Protein AF-A0A7S6WQQ1-F1 (afdb_monomer_lite)

Radius of gyration: 24.34 Å; chains: 1; bounding box: 57×73×36 Å

Secondary structure (DSSP, 8-state):
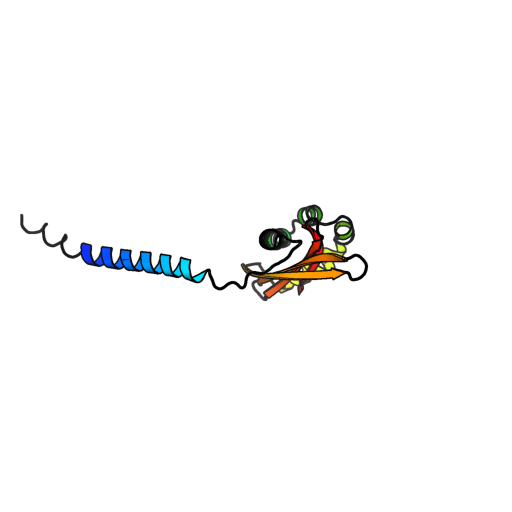--SSSSTTSSHHHHHHHHHHHHHHHHHHHHHTT--------SS--HHHHHHHHHHHHHHHHHT-HHHHHHHB-HHHHHHS-HHHIIIIIHHHHHHH-SEEEEEEEEEEEEE-TTT--EEEEEEEEEEESS-EEEEEEEE-TT--EEEEEE-

Organism: NCBI:txid409322

pLDDT: mean 85.62, std 16.16, range [44.28, 98.25]

Foldseek 3Di:
DPPPPPVPPPPPVVVVVVVVVVVVVVVVVVVVPPPDPDDDDPQDPPVVLQVVVQVVVVCVLVVVLVVLLVLADPQVVVVSDPCCCVVAPVVVDVQQAHWDFWDDKDWDWDADPPPRWIKIWIWIWTHGPRDIKIKIFIATSVRGTHDIHID

InterPro domains:
  IPR024981 Domain of unknown function DUF3887 [PF13026] (54-148)

Structure (mmCIF, N/CA/C/O backbone):
data_AF-A0A7S6WQQ1-F1
#
_entry.id   AF-A0A7S6WQQ1-F1
#
loop_
_atom_site.group_PDB
_atom_site.id
_atom_site.type_symbol
_atom_site.label_atom_id
_atom_site.label_alt_id
_atom_site.label_comp_id
_atom_site.label_asym_id
_atom_site.label_entity_id
_atom_site.label_seq_id
_atom_site.pdbx_PDB_ins_code
_atom_site.Cartn_x
_atom_site.Cartn_y
_atom_site.Cartn_z
_atom_site.occupancy
_atom_site.B_iso_or_equiv
_atom_site.auth_seq_id
_atom_site.auth_comp_id
_atom_site.auth_asym_id
_atom_site.auth_atom_id
_atom_site.pdbx_PDB_model_num
ATOM 1 N N . MET A 1 1 ? -39.173 -60.491 10.629 1.00 46.56 1 MET A N 1
ATOM 2 C CA . MET A 1 1 ? -38.259 -60.184 9.503 1.00 46.56 1 MET A CA 1
ATOM 3 C C . MET A 1 1 ? -38.772 -59.070 8.565 1.00 46.56 1 MET A C 1
ATOM 5 O O . MET A 1 1 ? -38.178 -58.870 7.519 1.00 46.56 1 MET A O 1
ATOM 9 N N . PHE A 1 2 ? -39.805 -58.288 8.930 1.00 44.28 2 PHE A N 1
ATOM 10 C CA . PHE A 1 2 ? -40.418 -57.288 8.026 1.00 44.28 2 PHE A CA 1
ATOM 11 C C . PHE A 1 2 ? -40.211 -55.809 8.418 1.00 44.28 2 PHE A C 1
ATOM 13 O O . PHE A 1 2 ? -40.615 -54.932 7.665 1.00 44.28 2 PHE A O 1
ATOM 20 N N . LEU A 1 3 ? -39.540 -55.495 9.537 1.00 47.38 3 LEU A N 1
ATOM 21 C CA . LEU A 1 3 ? -39.309 -54.095 9.947 1.00 47.38 3 LEU A CA 1
ATOM 22 C C . LEU A 1 3 ? -38.007 -53.462 9.417 1.00 47.38 3 LEU A C 1
ATOM 24 O O . LEU A 1 3 ? -37.862 -52.244 9.479 1.00 47.38 3 LEU A O 1
ATOM 28 N N . ASN A 1 4 ? -37.083 -54.241 8.844 1.00 46.75 4 ASN A N 1
ATOM 29 C CA . ASN A 1 4 ? -35.796 -53.711 8.364 1.00 46.75 4 ASN A CA 1
ATOM 30 C C . ASN A 1 4 ? -35.811 -53.242 6.897 1.00 46.75 4 ASN A C 1
ATOM 32 O O . ASN A 1 4 ? -34.811 -52.707 6.431 1.00 46.75 4 ASN A O 1
ATOM 36 N N . CYS A 1 5 ? -36.922 -53.411 6.171 1.00 47.34 5 CYS A N 1
ATOM 37 C CA . CYS A 1 5 ? -36.999 -53.076 4.742 1.00 47.34 5 CYS A CA 1
ATOM 38 C C . CYS A 1 5 ? -37.555 -51.663 4.460 1.00 47.34 5 CYS A C 1
ATOM 40 O O . CYS A 1 5 ? -37.383 -51.135 3.368 1.00 47.34 5 CYS A O 1
ATOM 42 N N . VAL A 1 6 ? -38.194 -51.007 5.440 1.00 48.41 6 VAL A N 1
ATOM 43 C CA . VAL A 1 6 ? -38.871 -49.710 5.210 1.00 48.41 6 VAL A CA 1
ATOM 44 C C . VAL A 1 6 ? -37.947 -48.504 5.445 1.00 48.41 6 VAL A C 1
ATOM 46 O O . VAL A 1 6 ? -38.089 -47.477 4.785 1.00 48.41 6 VAL A O 1
ATOM 49 N N . LYS A 1 7 ? -36.928 -48.618 6.312 1.00 46.03 7 LYS A N 1
ATOM 50 C CA . LYS A 1 7 ? -35.969 -47.519 6.572 1.00 46.03 7 LYS A CA 1
ATOM 51 C C . LYS A 1 7 ? -34.980 -47.264 5.427 1.00 46.03 7 LYS A C 1
ATOM 53 O O . LYS A 1 7 ? -34.390 -46.190 5.362 1.00 46.03 7 LYS A O 1
ATOM 58 N N . THR A 1 8 ? -34.801 -48.216 4.518 1.00 48.16 8 THR A N 1
ATOM 59 C CA . THR A 1 8 ? -33.812 -48.157 3.428 1.00 48.16 8 THR A CA 1
ATOM 60 C C . THR A 1 8 ? -34.338 -47.538 2.131 1.00 48.16 8 THR A C 1
ATOM 62 O O . THR A 1 8 ? -33.537 -47.248 1.242 1.00 48.16 8 THR A O 1
ATOM 65 N N . ALA A 1 9 ? -35.648 -47.291 2.016 1.00 48.50 9 ALA A N 1
ATOM 66 C CA . ALA A 1 9 ? -36.259 -46.761 0.793 1.00 48.50 9 ALA A CA 1
ATOM 67 C C . ALA A 1 9 ? -36.392 -45.223 0.766 1.00 48.50 9 ALA A C 1
ATOM 69 O O . ALA A 1 9 ? -36.468 -44.640 -0.311 1.00 48.50 9 ALA A O 1
ATOM 70 N N . ILE A 1 10 ? -36.374 -44.552 1.925 1.00 50.09 10 ILE A N 1
ATOM 71 C CA . ILE A 1 10 ? -36.647 -43.101 2.030 1.00 50.09 10 ILE A CA 1
ATOM 72 C C . ILE A 1 10 ? -35.356 -42.254 2.049 1.00 50.09 10 ILE A C 1
ATOM 74 O O . ILE A 1 10 ? -35.385 -41.061 1.759 1.00 50.09 10 ILE A O 1
ATOM 78 N N . SER A 1 11 ? -34.189 -42.845 2.328 1.00 52.19 11 SER A N 1
ATOM 79 C CA . SER A 1 11 ? -32.940 -42.084 2.519 1.00 52.19 11 SER A CA 1
ATOM 80 C C . SER A 1 11 ? -32.169 -41.764 1.234 1.00 52.19 11 SER A C 1
ATOM 82 O O . SER A 1 11 ? -31.473 -40.748 1.183 1.00 52.19 11 SER A O 1
ATOM 84 N N . LYS A 1 12 ? -32.281 -42.602 0.196 1.00 49.00 12 LYS A N 1
ATOM 85 C CA . LYS A 1 12 ? -31.494 -42.481 -1.044 1.00 49.00 12 LYS A CA 1
ATOM 86 C C . LYS A 1 12 ? -31.860 -41.272 -1.923 1.00 49.00 12 LYS A C 1
ATOM 88 O O . LYS A 1 12 ? -30.938 -40.565 -2.326 1.00 49.00 12 LYS A O 1
ATOM 93 N N . PRO A 1 13 ? -33.142 -40.963 -2.219 1.00 54.53 13 PRO A N 1
ATOM 94 C CA . PRO A 1 13 ? -33.450 -39.859 -3.135 1.00 54.53 13 PRO A CA 1
ATOM 95 C C . PRO A 1 13 ? -33.100 -38.493 -2.527 1.00 54.53 13 PRO A C 1
ATOM 97 O O . PRO A 1 13 ? -32.669 -37.592 -3.241 1.00 54.53 13 PRO A O 1
ATOM 100 N N . PHE A 1 14 ? -33.200 -38.360 -1.200 1.00 57.59 14 PHE A N 1
ATOM 101 C CA . PHE A 1 14 ? -32.873 -37.128 -0.482 1.00 57.59 14 PHE A CA 1
ATOM 102 C C . PHE A 1 14 ? -31.361 -36.866 -0.418 1.00 57.59 14 PHE A C 1
ATOM 104 O O . PHE A 1 14 ? -30.922 -35.735 -0.607 1.00 57.59 14 PHE A O 1
ATOM 111 N N . THR A 1 15 ? -30.538 -37.904 -0.225 1.00 58.81 15 THR A N 1
ATOM 112 C CA . THR A 1 15 ? -29.071 -37.757 -0.262 1.00 58.81 15 THR A CA 1
ATOM 113 C C . THR A 1 15 ? -28.559 -37.453 -1.666 1.00 58.81 15 THR A C 1
ATOM 115 O O . THR A 1 15 ? -27.677 -36.608 -1.801 1.00 58.81 15 THR A O 1
ATOM 118 N N . HIS A 1 16 ? -29.135 -38.060 -2.709 1.00 65.38 16 HIS A N 1
ATOM 119 C CA . HIS A 1 16 ? -28.799 -37.715 -4.094 1.00 65.38 16 HIS A CA 1
ATOM 120 C C . HIS A 1 16 ? -29.186 -36.273 -4.440 1.00 65.38 16 HIS A C 1
ATOM 122 O O . HIS A 1 16 ? -28.370 -35.566 -5.024 1.00 65.38 16 HIS A O 1
ATOM 128 N N . PHE A 1 17 ? -30.363 -35.809 -4.006 1.00 70.94 17 PHE A N 1
ATOM 129 C CA . PHE A 1 17 ? -30.803 -34.422 -4.192 1.00 70.94 17 PHE A CA 1
ATOM 130 C C . PHE A 1 17 ? -29.871 -33.409 -3.499 1.00 70.94 17 PHE A C 1
ATOM 132 O O . PHE A 1 17 ? -29.464 -32.408 -4.096 1.00 70.94 17 PHE A O 1
ATOM 139 N N . LEU A 1 18 ? -29.458 -33.694 -2.259 1.00 69.31 18 LEU A N 1
ATOM 140 C CA . LEU A 1 18 ? -28.495 -32.864 -1.527 1.00 69.31 18 LEU A CA 1
ATOM 141 C C . LEU A 1 18 ? -27.094 -32.884 -2.161 1.00 69.31 18 LEU A C 1
ATOM 143 O O . LEU A 1 18 ? -26.409 -31.861 -2.166 1.00 69.31 18 LEU A O 1
ATOM 147 N N . LEU A 1 19 ? -26.669 -34.022 -2.719 1.00 72.75 19 LEU A N 1
ATOM 148 C CA . LEU A 1 19 ? -25.395 -34.145 -3.429 1.00 72.75 19 LEU A CA 1
ATOM 149 C C . LEU A 1 19 ? -25.404 -33.319 -4.723 1.00 72.75 19 LEU A C 1
ATOM 151 O O . LEU A 1 19 ? -24.465 -32.566 -4.971 1.00 72.75 19 LEU A O 1
ATOM 155 N N . THR A 1 20 ? -26.484 -33.393 -5.510 1.00 76.88 20 THR A N 1
ATOM 156 C CA . THR A 1 20 ? -26.636 -32.595 -6.736 1.00 76.88 20 THR A CA 1
ATOM 157 C C . THR A 1 20 ? -26.664 -31.096 -6.445 1.00 76.88 20 THR A C 1
ATOM 159 O O . THR 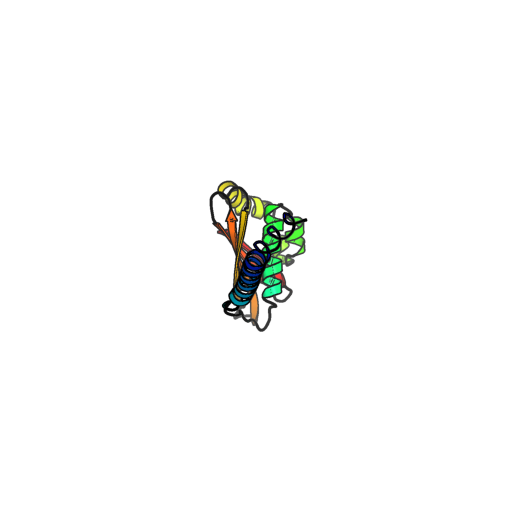A 1 20 ? -26.023 -30.328 -7.159 1.00 76.88 20 THR A O 1
ATOM 162 N N . LEU A 1 21 ? -27.315 -30.676 -5.353 1.00 78.81 21 LEU A N 1
ATOM 163 C CA . LEU A 1 21 ? -27.356 -29.272 -4.938 1.00 78.81 21 LEU A CA 1
ATOM 164 C C . LEU A 1 21 ? -25.966 -28.753 -4.533 1.00 78.81 21 LEU A C 1
ATOM 166 O O . LEU A 1 21 ? -25.591 -27.645 -4.910 1.00 78.81 21 LEU A O 1
ATOM 170 N N . ARG A 1 22 ? -25.170 -29.564 -3.819 1.00 78.44 22 ARG A N 1
ATOM 171 C CA . ARG A 1 22 ? -23.783 -29.222 -3.459 1.00 78.44 22 ARG A CA 1
ATOM 172 C C . ARG A 1 22 ? -22.881 -29.089 -4.683 1.00 78.44 22 ARG A C 1
ATOM 174 O O . ARG A 1 22 ? -22.135 -28.120 -4.770 1.00 78.44 22 ARG A O 1
ATOM 181 N N . VAL A 1 23 ? -22.965 -30.020 -5.634 1.00 79.88 23 VAL A N 1
ATOM 182 C CA . VAL A 1 23 ? -22.170 -29.968 -6.874 1.00 79.88 23 VAL A CA 1
ATOM 183 C C . VAL A 1 23 ? -22.533 -28.737 -7.707 1.00 79.88 23 VAL A C 1
ATOM 185 O O . VAL A 1 23 ? -21.641 -28.062 -8.212 1.00 79.88 23 VAL A O 1
ATOM 188 N N . MET A 1 24 ? -23.819 -28.387 -7.787 1.00 78.12 24 MET A N 1
ATOM 189 C CA . MET A 1 24 ? -24.273 -27.190 -8.500 1.00 78.12 24 MET A CA 1
ATOM 190 C C . MET A 1 24 ? -23.775 -25.896 -7.840 1.00 78.12 24 MET A C 1
ATOM 192 O O . MET A 1 24 ? -23.374 -24.970 -8.539 1.00 78.12 24 MET A O 1
ATOM 196 N N . PHE A 1 25 ? -23.734 -25.847 -6.504 1.00 77.94 25 PHE A N 1
ATOM 197 C CA . PHE A 1 25 ? -23.196 -24.705 -5.758 1.00 77.94 25 PHE A CA 1
ATOM 198 C C . PHE A 1 25 ? -21.677 -24.556 -5.945 1.00 77.94 25 PHE A C 1
ATOM 200 O O . PHE A 1 25 ? -21.183 -23.444 -6.106 1.00 77.94 25 PHE A O 1
ATOM 207 N N . ILE A 1 26 ? -20.943 -25.675 -5.995 1.00 76.62 26 ILE A N 1
ATOM 208 C CA . ILE A 1 26 ? -19.503 -25.694 -6.295 1.00 76.62 26 ILE A CA 1
ATOM 209 C C . ILE A 1 26 ? -19.248 -25.229 -7.735 1.00 76.62 26 ILE A C 1
ATOM 211 O O . ILE A 1 26 ? -18.391 -24.378 -7.950 1.00 76.62 26 ILE A O 1
ATOM 215 N N . LEU A 1 27 ? -20.020 -25.710 -8.717 1.00 72.56 27 LEU A N 1
ATOM 216 C CA . LEU A 1 27 ? -19.909 -25.236 -10.100 1.00 72.56 27 LEU A CA 1
ATOM 217 C C . LEU A 1 27 ? -20.216 -23.738 -10.214 1.00 72.56 27 LEU A C 1
ATOM 219 O O . LEU A 1 27 ? -19.469 -23.013 -10.861 1.00 72.56 27 LEU A O 1
ATOM 223 N N . PHE A 1 28 ? -21.267 -23.250 -9.554 1.00 70.69 28 PHE A N 1
ATOM 224 C CA . PHE A 1 28 ? -21.622 -21.829 -9.564 1.00 70.69 28 PHE A CA 1
ATOM 225 C C . PHE A 1 28 ? -20.544 -20.945 -8.914 1.00 70.69 28 PHE A C 1
ATOM 227 O O . PHE A 1 28 ? -20.249 -19.859 -9.419 1.00 70.69 28 PHE A O 1
ATOM 234 N N . ALA A 1 29 ? -19.901 -21.428 -7.845 1.00 63.69 29 ALA A N 1
ATOM 235 C CA . ALA A 1 29 ? -18.761 -20.760 -7.220 1.00 63.69 29 ALA A CA 1
ATOM 236 C C . ALA A 1 29 ? -17.543 -20.679 -8.159 1.00 63.69 29 ALA A C 1
ATOM 238 O O . ALA A 1 29 ? -16.876 -19.648 -8.196 1.00 63.69 29 ALA A O 1
ATOM 239 N N . ILE A 1 30 ? -17.292 -21.718 -8.966 1.00 66.06 30 ILE A N 1
ATOM 240 C CA . ILE A 1 30 ? -16.195 -21.735 -9.949 1.00 66.06 30 ILE A CA 1
ATOM 241 C C . ILE A 1 30 ? -16.475 -20.770 -11.117 1.00 66.06 30 ILE A C 1
ATOM 243 O O . ILE A 1 30 ? -15.569 -20.079 -11.575 1.00 66.06 30 ILE A O 1
ATOM 247 N N . ILE A 1 31 ? -17.727 -20.672 -11.584 1.00 59.62 31 ILE A N 1
ATOM 248 C CA . ILE A 1 31 ? -18.098 -19.820 -12.733 1.00 59.62 31 ILE A CA 1
ATOM 249 C C . ILE A 1 31 ? -18.169 -18.331 -12.343 1.00 59.62 31 ILE A C 1
ATOM 251 O O . ILE A 1 31 ? -17.969 -17.453 -13.179 1.00 59.62 31 ILE A O 1
ATOM 255 N N . SER A 1 32 ? -18.394 -18.0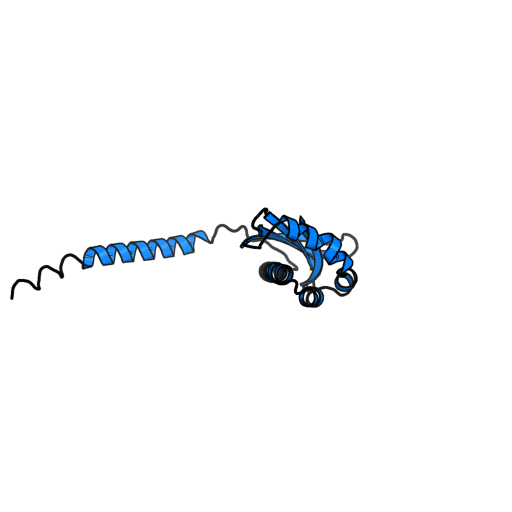20 -11.063 1.00 56.72 32 SER A N 1
ATOM 256 C CA . SER A 1 32 ? -18.483 -16.634 -10.573 1.00 56.72 32 SER A CA 1
ATOM 257 C C . SER A 1 32 ? -17.137 -15.884 -10.550 1.00 56.72 32 SER A C 1
ATOM 259 O O . SER A 1 32 ? -17.117 -14.689 -10.265 1.00 56.72 32 SER A O 1
ATOM 261 N N . PHE A 1 33 ? -16.017 -16.544 -10.873 1.00 55.12 33 PHE A N 1
ATOM 262 C CA . PHE A 1 33 ? -14.674 -15.945 -10.855 1.00 55.12 33 PHE A CA 1
ATOM 263 C C . PHE A 1 33 ? -14.241 -15.249 -12.161 1.00 55.12 33 PHE A C 1
ATOM 265 O O . PHE A 1 33 ? -13.180 -14.630 -12.189 1.00 55.12 33 PHE A O 1
ATOM 272 N N . THR A 1 34 ? -15.018 -15.300 -13.249 1.00 52.19 34 THR A N 1
ATOM 273 C CA . THR A 1 34 ? -14.505 -14.916 -14.585 1.00 52.19 34 THR A CA 1
ATOM 274 C C . THR A 1 34 ? -14.914 -13.528 -15.092 1.00 52.19 34 THR A C 1
ATOM 276 O O . THR A 1 34 ? -14.861 -13.285 -16.294 1.00 52.19 34 THR A O 1
ATOM 279 N N . ALA A 1 35 ? -15.296 -12.592 -14.219 1.00 48.09 35 ALA A N 1
ATOM 280 C CA . ALA A 1 35 ? -15.652 -11.221 -14.623 1.00 48.09 35 ALA A CA 1
ATOM 281 C C . ALA A 1 35 ? -14.691 -10.136 -14.099 1.00 48.09 35 ALA A C 1
ATOM 283 O O . ALA A 1 35 ? -15.070 -8.970 -13.992 1.00 48.09 35 ALA A O 1
ATOM 284 N N . CYS A 1 36 ? -13.442 -10.488 -13.779 1.00 58.62 36 CYS A N 1
ATOM 285 C CA . CYS A 1 36 ? -12.422 -9.495 -13.447 1.00 58.62 36 CYS A CA 1
ATOM 286 C C . CYS A 1 36 ? -11.801 -8.960 -14.746 1.00 58.62 36 CYS A C 1
ATOM 288 O O . CYS A 1 36 ? -11.168 -9.710 -15.491 1.00 58.62 36 CYS A O 1
ATOM 290 N N . LYS A 1 37 ? -11.995 -7.670 -15.050 1.00 64.25 37 LYS A N 1
ATOM 291 C CA . LYS A 1 37 ? -11.248 -6.989 -16.117 1.00 64.25 37 LYS A CA 1
ATOM 292 C C . LYS A 1 37 ? -9.761 -7.154 -15.798 1.00 64.25 37 LYS A C 1
ATOM 294 O O . LYS A 1 37 ? -9.312 -6.645 -14.777 1.00 64.25 37 LYS A O 1
ATOM 299 N N . LYS A 1 38 ? -9.026 -7.894 -16.633 1.00 71.81 38 LYS A N 1
ATOM 300 C CA . LYS A 1 38 ? -7.604 -8.152 -16.397 1.00 71.81 38 LYS A CA 1
ATOM 301 C C . LYS A 1 38 ? -6.843 -6.830 -16.504 1.00 71.81 38 LYS A C 1
ATOM 303 O O . LYS A 1 38 ? -6.877 -6.182 -17.550 1.00 71.81 38 LYS A O 1
ATOM 308 N N . GLU A 1 39 ? -6.233 -6.406 -15.405 1.00 85.62 39 GLU A N 1
ATOM 309 C CA . GLU A 1 39 ? -5.279 -5.299 -15.408 1.00 85.62 39 GLU A CA 1
ATOM 310 C C . GLU A 1 39 ? -4.014 -5.749 -16.156 1.00 85.62 39 GLU A C 1
ATOM 312 O O . GLU A 1 39 ? -3.691 -6.939 -16.183 1.00 85.62 39 GLU A O 1
ATOM 317 N N . TYR A 1 40 ? -3.334 -4.817 -16.824 1.00 89.44 40 TYR A N 1
ATOM 318 C CA . TYR A 1 40 ? -2.183 -5.121 -17.671 1.00 89.44 40 TYR A CA 1
ATOM 319 C C . TYR A 1 40 ? -1.073 -4.089 -17.474 1.00 89.44 40 TYR A C 1
ATOM 321 O O . TYR A 1 40 ? -1.348 -2.891 -17.422 1.00 89.44 40 TYR A O 1
ATOM 329 N N . SER A 1 41 ? 0.164 -4.575 -17.393 1.00 92.69 41 SER A N 1
ATOM 330 C CA . SER A 1 41 ? 1.392 -3.788 -17.389 1.00 92.69 41 SER A CA 1
ATOM 331 C C . SER A 1 41 ? 2.454 -4.541 -18.188 1.00 92.69 41 SER A C 1
ATOM 333 O O . SER A 1 41 ? 2.506 -5.769 -18.164 1.00 92.69 41 SER A O 1
ATOM 335 N N . GLU A 1 42 ? 3.296 -3.798 -18.902 1.00 92.44 42 GLU A N 1
ATOM 336 C CA . GLU A 1 42 ? 4.473 -4.341 -19.594 1.00 92.44 42 GLU A CA 1
ATOM 337 C C . GLU A 1 42 ? 5.678 -4.503 -18.657 1.00 92.44 42 GLU A C 1
ATOM 339 O O . GLU A 1 42 ? 6.616 -5.226 -18.981 1.00 92.44 42 GLU A O 1
ATOM 344 N N . VAL A 1 43 ? 5.664 -3.806 -17.517 1.00 94.31 43 VAL A N 1
ATOM 345 C CA . VAL A 1 43 ? 6.805 -3.700 -16.595 1.00 94.31 43 VAL A CA 1
ATOM 346 C C . VAL A 1 43 ? 6.557 -4.496 -15.321 1.00 94.31 43 VAL A C 1
ATOM 348 O O . VAL A 1 43 ? 7.468 -5.142 -14.808 1.00 94.31 43 VAL A O 1
ATOM 351 N N . PHE A 1 44 ? 5.329 -4.453 -14.808 1.00 96.19 44 PHE A N 1
ATOM 352 C CA . PHE A 1 44 ? 5.003 -4.988 -13.494 1.00 96.19 44 PHE A CA 1
ATOM 353 C C . PHE A 1 44 ? 4.242 -6.308 -13.572 1.00 96.19 44 PHE A C 1
ATOM 355 O O . PHE A 1 44 ? 3.279 -6.445 -14.328 1.00 96.19 44 PHE A O 1
ATOM 362 N N . ASP A 1 45 ? 4.624 -7.242 -12.703 1.00 95.81 45 ASP A N 1
ATOM 363 C CA . ASP A 1 45 ? 3.757 -8.353 -12.325 1.00 95.81 45 ASP A CA 1
ATOM 364 C C . ASP A 1 45 ? 2.697 -7.830 -11.344 1.00 95.81 45 ASP A C 1
ATOM 366 O O . ASP A 1 45 ? 2.977 -7.517 -10.186 1.00 95.81 45 ASP A O 1
ATOM 370 N N . ILE A 1 46 ? 1.477 -7.647 -11.846 1.00 95.75 46 ILE A N 1
ATOM 371 C CA . ILE A 1 46 ? 0.396 -6.996 -11.100 1.00 95.75 46 ILE A CA 1
ATOM 372 C C . ILE A 1 46 ? -0.085 -7.859 -9.934 1.00 95.75 46 ILE A C 1
ATOM 374 O O . ILE A 1 46 ? -0.419 -7.314 -8.880 1.00 95.75 46 ILE A O 1
ATOM 378 N N . ASP A 1 47 ? -0.139 -9.178 -10.116 1.00 94.62 47 ASP A N 1
ATOM 379 C CA . ASP A 1 47 ? -0.631 -10.082 -9.078 1.00 94.62 47 ASP A CA 1
ATOM 380 C C . ASP A 1 47 ? 0.370 -10.123 -7.917 1.00 94.62 47 ASP A C 1
ATOM 382 O O . ASP A 1 47 ? -0.029 -9.977 -6.761 1.00 94.62 47 ASP A O 1
ATOM 386 N N . GLU A 1 48 ? 1.668 -10.170 -8.228 1.00 95.94 48 GLU A N 1
ATOM 387 C CA . GLU A 1 48 ? 2.742 -10.070 -7.236 1.00 95.94 48 GLU A CA 1
ATOM 388 C C . GLU A 1 48 ? 2.712 -8.729 -6.486 1.00 95.94 48 GLU A C 1
ATOM 390 O O . GLU A 1 48 ? 2.749 -8.703 -5.257 1.00 95.94 48 GLU A O 1
ATOM 395 N N . LEU A 1 49 ? 2.572 -7.593 -7.185 1.00 97.31 49 LEU A N 1
ATOM 396 C CA . LEU A 1 49 ? 2.483 -6.292 -6.509 1.00 97.31 49 LEU A CA 1
ATOM 397 C C . LEU A 1 49 ? 1.248 -6.186 -5.606 1.00 97.31 49 LEU A C 1
ATOM 399 O O . LEU A 1 49 ? 1.301 -5.554 -4.549 1.00 97.31 49 LEU A O 1
ATOM 403 N N . LYS A 1 50 ? 0.125 -6.791 -6.003 1.00 96.69 50 LYS A N 1
ATOM 404 C CA . LYS A 1 50 ? -1.085 -6.838 -5.174 1.00 96.69 50 LYS A CA 1
ATOM 405 C C . LYS A 1 50 ? -0.912 -7.715 -3.942 1.00 96.69 50 LYS A C 1
ATOM 407 O O . LYS A 1 50 ? -1.473 -7.364 -2.903 1.00 96.69 50 LYS A O 1
ATOM 412 N N . GLU A 1 51 ? -0.168 -8.811 -4.049 1.00 95.44 51 GLU A N 1
ATOM 413 C CA . GLU A 1 51 ? 0.186 -9.668 -2.918 1.00 95.44 51 GLU A CA 1
ATOM 414 C C . GLU A 1 51 ? 1.076 -8.915 -1.925 1.00 95.44 51 GLU A C 1
ATOM 416 O O . GLU A 1 51 ? 0.685 -8.759 -0.767 1.00 95.44 51 GLU A O 1
ATOM 421 N N . ILE A 1 52 ? 2.173 -8.315 -2.403 1.00 96.88 52 ILE A N 1
ATOM 422 C CA . ILE A 1 52 ? 3.082 -7.497 -1.584 1.00 96.88 52 ILE A CA 1
ATOM 423 C C . ILE A 1 52 ? 2.314 -6.360 -0.896 1.00 96.88 52 ILE A C 1
ATOM 425 O O . ILE A 1 52 ? 2.478 -6.111 0.297 1.00 96.88 52 ILE A O 1
ATOM 429 N N . ALA A 1 53 ? 1.426 -5.672 -1.616 1.00 97.88 53 ALA A N 1
ATOM 430 C CA . ALA A 1 53 ? 0.604 -4.603 -1.053 1.00 97.88 53 ALA A CA 1
ATOM 431 C C . ALA A 1 53 ? -0.375 -5.100 0.027 1.00 97.88 53 ALA A C 1
ATOM 433 O O . ALA A 1 53 ? -0.609 -4.407 1.019 1.00 97.88 53 ALA A O 1
ATOM 434 N N . ALA A 1 54 ? -0.969 -6.283 -0.150 1.00 95.50 54 ALA A N 1
ATOM 435 C CA . ALA A 1 54 ? -1.859 -6.877 0.842 1.00 95.50 54 ALA A CA 1
ATOM 436 C C . ALA A 1 54 ? -1.095 -7.297 2.107 1.00 95.50 54 ALA A C 1
ATOM 438 O O . ALA A 1 54 ? -1.581 -7.054 3.211 1.00 95.50 54 ALA A O 1
ATOM 439 N N . GLU A 1 55 ? 0.102 -7.859 1.952 1.00 95.25 55 GLU A N 1
ATOM 440 C CA . GLU A 1 55 ? 1.006 -8.184 3.057 1.00 95.25 55 GLU A CA 1
ATOM 441 C C . GLU A 1 55 ? 1.467 -6.919 3.792 1.00 95.25 55 GLU A C 1
ATOM 443 O O . GLU A 1 55 ? 1.376 -6.844 5.015 1.00 95.25 55 GLU A O 1
ATOM 448 N N . THR A 1 56 ? 1.815 -5.862 3.053 1.00 96.88 56 THR A N 1
ATOM 449 C CA . THR A 1 56 ? 2.203 -4.556 3.614 1.00 96.88 56 THR A CA 1
ATOM 450 C C . THR A 1 56 ? 1.112 -3.988 4.531 1.00 96.88 56 THR A C 1
ATOM 452 O O . THR A 1 56 ? 1.414 -3.434 5.587 1.00 96.88 56 THR A O 1
ATOM 455 N N . VAL A 1 57 ? -0.174 -4.167 4.198 1.00 96.56 57 VAL A N 1
ATOM 456 C CA . VAL A 1 57 ? -1.281 -3.796 5.099 1.00 96.56 57 VAL A CA 1
ATOM 457 C C . VAL A 1 57 ? -1.228 -4.580 6.413 1.00 96.56 57 VAL A C 1
ATOM 459 O O . VAL A 1 57 ? -1.477 -3.998 7.469 1.00 96.56 57 VAL A O 1
ATOM 462 N N . LEU A 1 58 ? -0.935 -5.881 6.383 1.00 95.19 58 LEU A N 1
ATOM 463 C CA . LEU A 1 58 ? -0.845 -6.701 7.597 1.00 95.19 58 LEU A CA 1
ATOM 464 C C . LEU A 1 58 ? 0.327 -6.250 8.471 1.00 95.19 58 LEU A C 1
ATOM 466 O O . LEU A 1 58 ? 0.116 -5.946 9.643 1.00 95.19 58 LEU A O 1
ATOM 470 N N . ILE A 1 59 ? 1.502 -6.069 7.866 1.00 95.94 59 ILE A N 1
ATOM 471 C CA . ILE A 1 59 ? 2.715 -5.556 8.518 1.00 95.94 59 ILE A CA 1
ATOM 472 C C . ILE A 1 59 ? 2.434 -4.212 9.210 1.00 95.94 59 ILE A C 1
ATOM 474 O O . ILE A 1 59 ? 2.804 -4.003 10.368 1.00 95.94 59 ILE A O 1
ATOM 478 N N . ILE A 1 60 ? 1.717 -3.304 8.536 1.00 95.31 60 ILE A N 1
ATOM 479 C CA . ILE A 1 60 ? 1.324 -2.010 9.111 1.00 95.31 60 ILE A CA 1
ATOM 480 C C . ILE A 1 60 ? 0.412 -2.181 10.332 1.00 95.31 60 ILE A C 1
ATOM 482 O O . ILE A 1 60 ? 0.583 -1.486 11.334 1.00 95.31 60 ILE A O 1
ATOM 486 N N . ASN A 1 61 ? -0.558 -3.095 10.273 1.00 93.88 61 ASN A N 1
ATOM 487 C CA . ASN A 1 61 ? -1.469 -3.345 11.394 1.00 93.88 61 ASN A CA 1
ATOM 488 C C . ASN A 1 61 ? -0.771 -4.011 12.588 1.00 93.88 61 ASN A C 1
ATOM 490 O O . ASN A 1 61 ? -1.172 -3.786 13.730 1.00 93.88 61 ASN A O 1
ATOM 494 N N . GLU A 1 62 ? 0.276 -4.791 12.332 1.00 94.94 62 GLU A N 1
ATOM 495 C CA . GLU A 1 62 ? 1.146 -5.385 13.352 1.00 94.94 62 GLU A CA 1
ATOM 496 C C . GLU A 1 62 ? 2.201 -4.407 13.884 1.00 94.94 62 GLU A C 1
ATOM 498 O O . GLU A 1 62 ? 2.851 -4.685 14.890 1.00 94.94 62 GLU A O 1
ATOM 503 N N . LYS A 1 63 ? 2.312 -3.223 13.266 1.00 94.25 63 LYS A N 1
ATOM 504 C CA . LYS A 1 63 ? 3.313 -2.192 13.571 1.00 94.25 63 LYS A CA 1
ATOM 505 C C . LYS A 1 63 ? 4.755 -2.669 13.366 1.00 94.25 63 LYS A C 1
ATOM 507 O O . LYS A 1 63 ? 5.677 -2.201 14.035 1.00 94.25 63 LYS A O 1
ATOM 512 N N . SER A 1 64 ? 4.957 -3.573 12.414 1.00 95.88 64 SER A N 1
ATOM 513 C CA . SER A 1 64 ? 6.258 -4.143 12.060 1.00 95.88 64 SER A CA 1
ATOM 514 C C . SER A 1 64 ? 7.039 -3.194 11.136 1.00 95.88 64 SER A C 1
ATOM 516 O O . SER A 1 64 ? 7.276 -3.467 9.962 1.00 95.88 64 SER A O 1
ATOM 518 N N . TRP A 1 65 ? 7.431 -2.024 11.652 1.00 94.69 65 TRP A N 1
ATOM 519 C CA . TRP A 1 65 ? 8.014 -0.937 10.847 1.00 94.69 65 TRP A CA 1
ATOM 520 C C . TRP A 1 65 ? 9.341 -1.291 10.175 1.00 94.69 65 TRP A C 1
ATOM 522 O O . TRP A 1 65 ? 9.587 -0.864 9.049 1.00 94.69 65 TRP A O 1
ATOM 532 N N . GLU A 1 66 ? 10.169 -2.110 10.819 1.00 95.44 66 GLU A N 1
ATOM 533 C CA . GLU A 1 66 ? 11.425 -2.582 10.226 1.00 95.44 66 GLU A CA 1
ATOM 534 C C . GLU A 1 66 ? 11.200 -3.463 8.994 1.00 95.44 66 GLU A C 1
ATOM 536 O O . GLU A 1 66 ? 11.990 -3.434 8.052 1.00 95.44 66 GLU A O 1
ATOM 541 N N . GLU A 1 67 ? 10.089 -4.190 8.945 1.00 96.00 67 GLU A N 1
ATOM 542 C CA . GLU A 1 67 ? 9.745 -5.011 7.790 1.00 96.00 67 GLU A CA 1
ATOM 543 C C . GLU A 1 67 ? 9.307 -4.134 6.607 1.00 96.00 67 GLU A C 1
ATOM 545 O O . GLU A 1 67 ? 9.785 -4.334 5.489 1.00 96.00 67 GLU A O 1
ATOM 550 N N . ILE A 1 68 ? 8.542 -3.062 6.864 1.00 96.12 68 ILE A N 1
ATOM 551 C CA . ILE A 1 68 ? 8.251 -2.023 5.857 1.00 96.12 68 ILE A CA 1
ATOM 552 C C . ILE A 1 68 ? 9.549 -1.421 5.321 1.00 96.12 68 ILE A C 1
ATOM 554 O O . ILE A 1 68 ? 9.736 -1.333 4.105 1.00 96.12 68 ILE A O 1
ATOM 558 N N . ARG A 1 69 ? 10.486 -1.050 6.207 1.00 95.44 69 ARG A N 1
ATOM 559 C CA . ARG A 1 69 ? 11.804 -0.547 5.790 1.00 95.44 69 ARG A CA 1
ATOM 560 C C . ARG A 1 69 ? 12.562 -1.586 4.967 1.00 95.44 69 ARG A C 1
ATOM 562 O O . ARG A 1 69 ? 13.285 -1.212 4.050 1.00 95.44 69 ARG A O 1
ATOM 569 N N . SER A 1 70 ? 12.427 -2.878 5.253 1.00 96.06 70 SER A N 1
ATOM 570 C CA . SER A 1 70 ? 13.122 -3.930 4.506 1.00 96.06 70 SER A CA 1
ATOM 571 C C . SER A 1 70 ? 12.660 -4.004 3.042 1.00 96.06 70 SER A C 1
ATOM 573 O O . SER A 1 70 ? 13.510 -4.062 2.155 1.00 96.06 70 SER A O 1
ATOM 575 N N . LEU A 1 71 ? 11.350 -3.857 2.806 1.00 95.38 71 LEU A N 1
ATOM 576 C CA . LEU A 1 71 ? 10.693 -3.860 1.490 1.00 95.38 71 LEU A CA 1
ATOM 577 C C . LEU A 1 71 ? 10.853 -2.540 0.711 1.00 95.38 71 LEU A C 1
ATOM 579 O O . LEU A 1 71 ? 10.495 -2.453 -0.464 1.00 95.38 71 LEU A O 1
ATOM 583 N N . SER A 1 72 ? 11.352 -1.492 1.366 1.00 97.56 72 SER A N 1
ATOM 584 C CA . SER A 1 72 ? 11.408 -0.137 0.815 1.00 97.56 72 SER A CA 1
ATOM 585 C C . SER A 1 72 ? 12.661 0.136 -0.017 1.00 97.56 72 SER A C 1
ATOM 587 O O . SER A 1 72 ? 13.717 -0.458 0.210 1.00 97.56 72 SER A O 1
ATOM 589 N N . SER A 1 73 ? 12.576 1.098 -0.940 1.00 97.38 73 SER A N 1
ATOM 590 C CA . SER A 1 73 ? 13.762 1.665 -1.591 1.00 97.38 73 SER A CA 1
ATOM 591 C C . SER A 1 73 ? 14.606 2.423 -0.564 1.00 97.38 73 SER A C 1
ATOM 593 O O . SER A 1 73 ? 14.101 2.831 0.486 1.00 97.38 73 SER A O 1
ATOM 595 N N . GLN A 1 74 ? 15.895 2.629 -0.842 1.00 97.25 74 GLN A N 1
ATOM 596 C CA . GLN A 1 74 ? 16.769 3.354 0.085 1.00 97.25 74 GLN A CA 1
ATOM 597 C C . GLN A 1 74 ? 16.223 4.756 0.396 1.00 97.25 74 GLN A C 1
ATOM 599 O O . GLN A 1 74 ? 16.152 5.144 1.559 1.00 97.25 74 GLN A O 1
ATOM 604 N N . GLU A 1 75 ? 15.766 5.475 -0.626 1.00 95.19 75 GLU A N 1
ATOM 605 C CA . GLU A 1 75 ? 15.219 6.822 -0.483 1.00 95.19 75 GLU A CA 1
ATOM 606 C C . GLU A 1 75 ? 13.958 6.831 0.387 1.00 95.19 75 GLU A C 1
ATOM 608 O O . GLU A 1 75 ? 13.776 7.726 1.211 1.00 95.19 75 GLU A O 1
ATOM 613 N N . PHE A 1 76 ? 13.087 5.826 0.244 1.00 96.06 76 PHE A N 1
ATOM 614 C CA . PHE A 1 76 ? 11.876 5.756 1.055 1.00 96.06 76 PHE A CA 1
ATOM 615 C C . PHE A 1 76 ? 12.169 5.331 2.500 1.00 96.06 76 PHE A C 1
ATOM 617 O O . PHE A 1 76 ? 11.532 5.850 3.414 1.00 96.06 76 PHE A O 1
ATOM 624 N N . LYS A 1 77 ? 13.185 4.488 2.753 1.00 96.56 77 LYS A N 1
ATOM 625 C CA . LYS A 1 77 ? 13.637 4.173 4.127 1.00 96.56 77 LYS A CA 1
ATOM 626 C C . LYS A 1 77 ? 14.041 5.425 4.900 1.00 96.56 77 LYS A C 1
ATOM 628 O O . LYS A 1 77 ? 13.719 5.533 6.081 1.00 96.56 77 LYS A O 1
ATOM 633 N N . GLU A 1 78 ? 14.731 6.348 4.234 1.00 95.69 78 GLU A N 1
ATOM 634 C CA . GLU A 1 78 ? 15.175 7.621 4.814 1.00 95.69 78 GLU A CA 1
ATOM 635 C C . GLU A 1 78 ? 13.995 8.559 5.126 1.00 95.69 78 GLU A C 1
ATOM 637 O O . GLU A 1 78 ? 14.062 9.339 6.073 1.00 95.69 78 GLU A O 1
ATOM 642 N N . GLN A 1 79 ? 12.896 8.457 4.371 1.00 95.19 79 GLN A N 1
ATOM 643 C CA . GLN A 1 79 ? 11.679 9.253 4.575 1.00 95.19 79 GLN A CA 1
ATOM 644 C C . GLN A 1 79 ? 10.697 8.627 5.574 1.00 95.19 79 GLN A C 1
ATOM 646 O O . GLN A 1 79 ? 9.948 9.349 6.230 1.00 95.19 79 GLN A O 1
ATOM 651 N N . PHE A 1 80 ? 10.689 7.300 5.709 1.00 95.31 80 PHE A N 1
ATOM 652 C CA . PHE A 1 80 ? 9.777 6.557 6.578 1.00 95.31 80 PHE A CA 1
ATOM 653 C C . PHE A 1 80 ? 10.215 6.613 8.053 1.00 95.31 80 PHE A C 1
ATOM 655 O O . PHE A 1 80 ? 10.437 5.594 8.696 1.00 95.31 80 PHE A O 1
ATOM 662 N N . THR A 1 81 ? 10.433 7.801 8.608 1.00 94.75 81 THR A N 1
ATOM 663 C CA . THR A 1 81 ? 10.926 7.995 9.982 1.00 94.75 81 THR A CA 1
ATOM 664 C C . THR A 1 81 ? 9.849 7.733 11.042 1.00 94.75 81 THR A C 1
ATOM 666 O O . THR A 1 81 ? 8.661 7.635 10.738 1.00 94.75 81 THR A O 1
ATOM 669 N N . ASP A 1 82 ? 10.245 7.662 12.313 1.00 94.06 82 ASP A N 1
ATOM 670 C CA . ASP A 1 82 ? 9.290 7.569 13.430 1.00 94.06 82 ASP A CA 1
ATOM 671 C C . ASP A 1 82 ? 8.359 8.796 13.490 1.00 94.06 82 ASP A C 1
ATOM 673 O O . ASP A 1 82 ? 7.169 8.675 13.795 1.00 94.06 82 ASP A O 1
ATOM 677 N N . ASP A 1 83 ? 8.863 9.970 13.100 1.00 95.12 83 ASP A N 1
ATOM 678 C CA . ASP A 1 83 ? 8.053 11.180 12.929 1.00 95.12 83 ASP A CA 1
ATOM 679 C C . ASP A 1 83 ? 7.020 11.002 11.810 1.00 95.12 83 ASP A C 1
ATOM 681 O O . ASP A 1 83 ? 5.854 11.357 11.977 1.00 95.12 83 ASP A O 1
ATOM 685 N N . PHE A 1 84 ? 7.401 10.399 10.678 1.00 92.94 84 PHE A N 1
ATOM 686 C CA . PHE A 1 84 ? 6.446 10.089 9.615 1.00 92.94 84 PHE A CA 1
ATOM 687 C C . PHE A 1 84 ? 5.341 9.151 10.120 1.00 92.94 84 PHE A C 1
ATOM 689 O O . PHE A 1 84 ? 4.162 9.411 9.875 1.00 92.94 84 PHE A O 1
ATOM 696 N N . ILE A 1 85 ? 5.706 8.094 10.849 1.00 93.56 85 ILE A N 1
ATOM 697 C CA . ILE A 1 85 ? 4.764 7.108 11.394 1.00 93.56 85 ILE A CA 1
ATOM 698 C C . ILE A 1 85 ? 3.785 7.772 12.370 1.00 93.56 85 ILE A C 1
ATOM 700 O O . ILE A 1 85 ? 2.568 7.649 12.205 1.00 93.56 85 ILE A O 1
ATOM 704 N N . SER A 1 86 ? 4.298 8.509 13.355 1.00 93.56 86 SER A N 1
ATOM 705 C CA . SER A 1 86 ? 3.482 9.155 14.390 1.00 93.56 86 SER A CA 1
ATOM 706 C C . SER A 1 86 ? 2.576 10.260 13.841 1.00 93.56 86 SER A C 1
ATOM 708 O O . SER A 1 86 ? 1.439 10.400 14.289 1.00 93.56 86 SER A O 1
ATOM 710 N N . LEU A 1 87 ? 3.029 11.018 12.839 1.00 92.12 87 LEU A N 1
ATOM 711 C CA . LEU A 1 87 ? 2.248 12.117 12.266 1.00 92.12 87 LEU A CA 1
ATOM 712 C C . LEU A 1 87 ? 1.235 11.659 11.211 1.00 92.12 87 LEU A C 1
ATOM 714 O O . LEU A 1 87 ? 0.185 12.286 11.079 1.00 92.12 87 LEU A O 1
ATOM 718 N N . ASN A 1 88 ? 1.526 10.592 10.459 1.00 89.50 88 ASN A N 1
ATOM 719 C CA . ASN A 1 88 ? 0.726 10.218 9.284 1.00 89.50 88 ASN A CA 1
ATOM 720 C C . ASN A 1 88 ? -0.034 8.896 9.440 1.00 89.50 88 ASN A C 1
ATOM 722 O O . ASN A 1 88 ? -1.084 8.734 8.821 1.00 89.50 88 ASN A O 1
ATOM 726 N N . LEU A 1 89 ? 0.464 7.946 10.240 1.00 91.56 89 LEU A N 1
ATOM 727 C CA . LEU A 1 89 ? -0.130 6.609 10.353 1.00 91.56 89 LEU A CA 1
ATOM 728 C C . LEU A 1 89 ? -0.960 6.453 11.628 1.00 91.56 89 LEU A C 1
ATOM 730 O O . LEU A 1 89 ? -2.127 6.059 11.574 1.00 91.56 89 LEU A O 1
ATOM 734 N N . GLU A 1 90 ? -0.382 6.780 12.784 1.00 91.44 90 GLU A N 1
ATOM 735 C CA . GLU A 1 90 ? -1.040 6.565 14.078 1.00 91.44 90 GLU A CA 1
ATOM 736 C C . GLU A 1 90 ? -2.396 7.279 14.226 1.00 91.44 90 GLU A C 1
ATOM 738 O O . GLU A 1 90 ? -3.343 6.626 14.683 1.00 91.44 90 GLU A O 1
ATOM 743 N N . PRO A 1 91 ? -2.570 8.544 13.783 1.00 91.94 91 PRO A N 1
ATOM 744 C CA . PRO A 1 91 ? -3.860 9.227 13.867 1.00 91.94 91 PRO A CA 1
ATOM 745 C C . PRO A 1 91 ? -4.938 8.527 13.036 1.00 91.94 91 PRO A C 1
ATOM 747 O O . PRO A 1 91 ? -6.095 8.435 13.446 1.00 91.94 91 PRO A O 1
ATOM 750 N N . VAL A 1 92 ? -4.561 7.960 11.883 1.00 90.31 92 VAL A N 1
ATOM 751 C CA . VAL A 1 92 ? -5.503 7.235 11.025 1.00 90.31 92 VAL A CA 1
ATOM 752 C C . VAL A 1 92 ? -6.039 5.998 11.741 1.00 90.31 92 VAL A C 1
ATOM 754 O O . VAL A 1 92 ? -7.246 5.743 11.673 1.00 90.31 92 VAL A O 1
ATOM 757 N N . PHE A 1 93 ? -5.172 5.247 12.428 1.00 89.56 93 PHE A N 1
ATOM 758 C CA . PHE A 1 93 ? -5.551 4.018 13.132 1.00 89.56 93 PHE A CA 1
ATOM 759 C C . PHE A 1 93 ? -6.299 4.273 14.436 1.00 89.56 93 PHE A C 1
ATOM 761 O O . PHE A 1 93 ? -7.216 3.511 14.752 1.00 89.56 93 PHE A O 1
ATOM 768 N N . ALA A 1 94 ? -5.965 5.351 15.151 1.00 91.69 94 ALA A N 1
ATOM 769 C CA . ALA A 1 94 ? -6.712 5.780 16.330 1.00 91.69 94 ALA A CA 1
ATOM 770 C C . ALA A 1 94 ? -8.201 5.983 15.994 1.00 91.69 94 ALA A C 1
ATOM 772 O O . ALA A 1 94 ? -9.073 5.469 16.694 1.00 91.69 94 ALA A O 1
ATOM 773 N N . ASP A 1 95 ? -8.483 6.625 14.858 1.00 92.69 95 ASP A N 1
ATOM 774 C CA . ASP A 1 95 ? -9.850 6.841 14.382 1.00 92.69 95 ASP A CA 1
ATOM 775 C C . ASP A 1 95 ? -10.478 5.583 13.766 1.00 92.69 95 ASP A C 1
ATOM 777 O O . ASP A 1 95 ? -11.684 5.352 13.889 1.00 92.69 95 ASP A O 1
ATOM 781 N N . ALA A 1 96 ? -9.689 4.762 13.064 1.00 94.56 96 ALA A N 1
ATOM 782 C CA . ALA A 1 96 ? -10.211 3.625 12.308 1.00 94.56 96 ALA A CA 1
ATOM 783 C C . ALA A 1 96 ? -10.720 2.473 13.189 1.00 94.56 96 ALA A C 1
ATOM 785 O O . ALA A 1 96 ? -11.665 1.781 12.792 1.00 94.56 96 ALA A O 1
ATOM 786 N N . GLY A 1 97 ? -10.132 2.282 14.371 1.00 95.19 97 GLY A N 1
ATOM 787 C CA . GLY A 1 97 ? -10.381 1.122 15.229 1.00 95.19 97 GLY A CA 1
ATOM 788 C C . GLY A 1 97 ? -9.648 -0.126 14.729 1.00 95.19 97 GLY A C 1
ATOM 789 O O . GLY A 1 97 ? -8.644 -0.023 14.028 1.00 95.19 97 GLY A O 1
ATOM 790 N N . LYS A 1 98 ? -10.118 -1.329 15.082 1.00 95.25 98 LYS A N 1
ATOM 791 C CA . LYS A 1 98 ? -9.423 -2.573 14.692 1.00 95.25 98 LYS A CA 1
ATOM 792 C C . LYS A 1 98 ? -9.621 -2.914 13.215 1.00 95.25 98 LYS A C 1
ATOM 794 O O . LYS A 1 98 ? -10.722 -2.769 12.673 1.00 95.25 98 LYS A O 1
ATOM 799 N N . TYR A 1 99 ? -8.572 -3.447 12.592 1.00 95.31 99 TYR A N 1
ATOM 800 C CA . TYR A 1 99 ? -8.651 -4.058 11.267 1.00 95.31 99 TYR A CA 1
ATOM 801 C C . TYR A 1 99 ? -9.680 -5.199 11.250 1.00 95.31 99 TYR A C 1
ATOM 803 O O . TYR A 1 99 ? -9.831 -5.935 12.231 1.00 95.31 99 TYR A O 1
ATOM 811 N N . LYS A 1 100 ? -10.414 -5.334 10.139 1.00 95.62 100 LYS A N 1
ATOM 812 C CA . LYS A 1 100 ? -11.360 -6.436 9.912 1.00 95.62 100 LYS A CA 1
ATOM 813 C C . LYS A 1 100 ? -10.956 -7.287 8.717 1.00 95.62 100 LYS A C 1
ATOM 815 O O . LYS A 1 100 ? -10.737 -8.479 8.886 1.00 95.62 100 LYS A O 1
ATOM 820 N N . PHE A 1 101 ? -10.928 -6.699 7.522 1.00 93.19 101 PHE A N 1
ATOM 821 C CA . PHE A 1 101 ? -10.599 -7.419 6.289 1.00 93.19 101 PHE A CA 1
ATOM 822 C C . PHE A 1 101 ? -10.259 -6.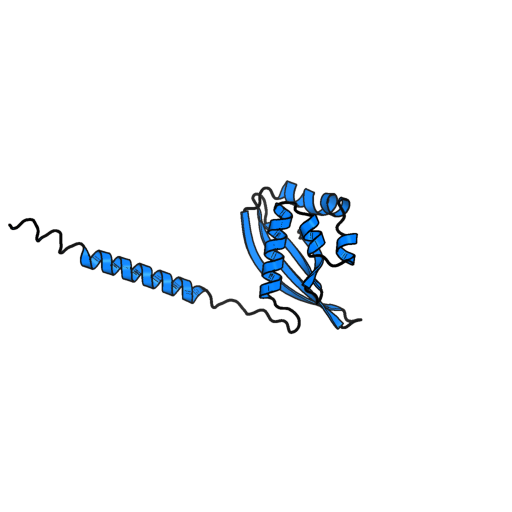474 5.130 1.00 93.19 101 PHE A C 1
ATOM 824 O O . PHE A 1 101 ? -10.770 -5.353 5.048 1.00 93.19 101 PHE A O 1
ATOM 831 N N . THR A 1 102 ? -9.466 -6.963 4.180 1.00 91.88 102 THR A N 1
ATOM 832 C CA . THR A 1 102 ? -9.231 -6.324 2.879 1.00 91.88 102 THR A CA 1
ATOM 833 C C . THR A 1 102 ? -10.412 -6.576 1.943 1.00 91.88 102 THR A C 1
ATOM 835 O O . THR A 1 102 ? -10.846 -7.709 1.762 1.00 91.88 102 THR A O 1
ATOM 838 N N . ARG A 1 103 ? -10.960 -5.508 1.352 1.00 89.31 103 ARG A N 1
ATOM 839 C CA . ARG A 1 103 ? -12.106 -5.565 0.427 1.00 89.31 103 ARG A CA 1
ATOM 840 C C . ARG A 1 103 ? -11.685 -5.853 -1.007 1.00 89.31 103 ARG A C 1
ATOM 842 O O . ARG A 1 103 ? -12.323 -6.648 -1.683 1.00 89.31 103 ARG A O 1
ATOM 849 N N . SER A 1 104 ? -10.687 -5.121 -1.488 1.00 92.19 104 SER A N 1
ATOM 850 C CA . SER A 1 104 ? -10.292 -5.114 -2.899 1.00 92.19 104 SER A CA 1
ATOM 851 C C . SER A 1 104 ? -8.963 -4.389 -3.072 1.00 92.19 104 SER A C 1
ATOM 853 O O . SER A 1 104 ? -8.706 -3.430 -2.339 1.00 92.19 104 SER A O 1
ATOM 855 N N . SER A 1 105 ? -8.202 -4.753 -4.098 1.00 94.50 105 SER A N 1
ATOM 856 C CA . SER A 1 105 ? -7.019 -4.022 -4.552 1.00 94.50 105 SER A CA 1
ATOM 857 C C . SER A 1 105 ? -7.131 -3.662 -6.035 1.00 94.50 105 SER A C 1
ATOM 859 O O . SER A 1 105 ? -7.649 -4.439 -6.843 1.00 94.50 105 SER A O 1
ATOM 861 N N . PHE A 1 106 ? -6.645 -2.476 -6.387 1.00 94.81 106 PHE A N 1
ATOM 862 C CA . PHE A 1 106 ? -6.627 -1.948 -7.753 1.00 94.81 106 PHE A CA 1
ATOM 863 C C . PHE A 1 106 ? -5.201 -1.590 -8.138 1.00 94.81 106 PHE A C 1
ATOM 865 O O . PHE A 1 106 ? -4.472 -1.062 -7.301 1.00 94.81 106 PHE A O 1
ATOM 872 N N . PHE A 1 107 ? -4.830 -1.845 -9.386 1.00 96.38 107 PHE A N 1
ATOM 873 C CA . PHE A 1 107 ? -3.542 -1.441 -9.934 1.00 96.38 107 PHE A CA 1
ATOM 874 C C . PHE A 1 107 ? -3.703 -0.307 -10.949 1.00 96.38 107 PHE A C 1
ATOM 876 O O . PHE A 1 107 ? -4.635 -0.283 -11.754 1.00 96.38 107 PHE A O 1
ATOM 883 N N . THR A 1 108 ? -2.757 0.623 -10.923 1.00 95.19 108 THR A N 1
ATOM 884 C CA . THR A 1 108 ? -2.488 1.585 -11.991 1.00 95.19 108 THR A CA 1
ATOM 885 C C . THR A 1 108 ? -0.983 1.819 -12.059 1.00 95.19 108 THR A C 1
ATOM 887 O O . THR A 1 108 ? -0.256 1.461 -11.140 1.00 95.19 108 THR A O 1
ATOM 890 N N . GLU A 1 109 ? -0.492 2.439 -13.123 1.00 94.75 109 GLU A N 1
ATOM 891 C CA . GLU A 1 109 ? 0.905 2.867 -13.210 1.00 94.75 109 GLU A CA 1
ATOM 892 C C . GLU A 1 109 ? 0.994 4.330 -13.641 1.00 94.75 109 GLU A C 1
ATOM 894 O O . GLU A 1 109 ? 0.085 4.855 -14.288 1.00 94.75 109 GLU A O 1
ATOM 899 N N . SER A 1 110 ? 2.078 4.997 -13.259 1.00 92.56 110 SER A N 1
ATOM 900 C CA . SER A 1 110 ? 2.448 6.316 -13.769 1.00 92.56 110 SER A CA 1
ATOM 901 C C . SER A 1 110 ? 3.809 6.247 -14.454 1.00 92.56 110 SER A C 1
ATOM 903 O O . SER A 1 110 ? 4.616 5.363 -14.165 1.00 92.56 110 SER A O 1
ATOM 905 N N . SER A 1 111 ? 4.064 7.172 -15.377 1.00 88.50 111 SER A N 1
ATOM 906 C CA . SER A 1 111 ? 5.351 7.307 -16.060 1.00 88.50 111 SER A CA 1
ATOM 907 C C . SER A 1 111 ? 5.909 8.696 -15.788 1.00 88.50 111 SER A C 1
ATOM 909 O O . SER A 1 111 ? 5.213 9.687 -16.001 1.00 88.50 111 SER A O 1
ATOM 911 N N . ASP A 1 112 ? 7.162 8.777 -15.345 1.00 82.31 112 ASP A N 1
ATOM 912 C CA . ASP A 1 112 ? 7.881 10.050 -15.279 1.00 82.31 112 ASP A CA 1
ATOM 913 C C . ASP A 1 112 ? 8.345 10.437 -16.691 1.00 82.31 112 ASP A C 1
ATOM 915 O O . ASP A 1 112 ? 9.192 9.762 -17.286 1.00 82.31 112 ASP A O 1
ATOM 919 N N . GLU A 1 113 ? 7.793 11.529 -17.228 1.00 71.75 113 GLU A N 1
ATOM 920 C CA . GLU A 1 113 ? 8.100 12.044 -18.570 1.00 71.75 113 GLU A CA 1
ATOM 921 C C . GLU A 1 113 ? 9.595 12.341 -18.772 1.00 71.75 113 GLU A C 1
ATOM 923 O O . GLU A 1 113 ? 10.076 12.328 -19.904 1.00 71.75 113 GLU A O 1
ATOM 928 N N . LYS A 1 114 ? 10.359 12.582 -17.696 1.00 70.44 114 LYS A N 1
ATOM 929 C CA . LYS A 1 114 ? 11.778 12.956 -17.796 1.00 70.44 114 LYS A CA 1
ATOM 930 C C . LYS A 1 114 ? 12.717 11.771 -17.987 1.00 70.44 114 LYS A C 1
ATOM 932 O O . LYS A 1 114 ? 13.739 11.918 -18.649 1.00 70.44 114 LYS A O 1
ATOM 937 N N . ASN A 1 115 ? 12.401 10.622 -17.390 1.00 70.94 115 ASN A N 1
ATOM 938 C CA . ASN A 1 115 ? 13.322 9.481 -17.318 1.00 70.94 115 ASN A CA 1
ATOM 939 C C . ASN A 1 115 ? 12.718 8.169 -17.832 1.00 70.94 115 ASN A C 1
ATOM 941 O O . ASN A 1 115 ? 13.385 7.141 -17.757 1.00 70.94 115 ASN A O 1
ATOM 945 N N . SER A 1 116 ? 11.471 8.187 -18.323 1.00 76.00 116 SER A N 1
ATOM 946 C CA . SER A 1 116 ? 10.720 6.990 -18.745 1.00 76.00 116 SER A CA 1
ATOM 947 C C . SER A 1 116 ? 10.614 5.903 -17.667 1.00 76.00 116 SER A C 1
ATOM 949 O O . SER A 1 116 ? 10.344 4.750 -17.986 1.00 76.00 116 SER A O 1
ATOM 951 N N . ARG A 1 117 ? 10.826 6.257 -16.391 1.00 86.12 117 ARG A N 1
ATOM 952 C CA . ARG A 1 117 ? 10.683 5.323 -15.272 1.00 86.12 117 ARG A CA 1
ATOM 953 C C . ARG A 1 117 ? 9.211 5.161 -14.952 1.00 86.12 117 ARG A C 1
ATOM 955 O O . ARG A 1 117 ? 8.517 6.164 -14.747 1.00 86.12 117 ARG A O 1
ATOM 962 N N . LYS A 1 118 ? 8.755 3.914 -14.876 1.00 93.69 118 LYS A N 1
ATOM 963 C CA . LYS A 1 118 ? 7.396 3.613 -14.439 1.00 93.69 118 LYS A CA 1
ATOM 964 C C . LYS A 1 118 ? 7.331 3.424 -12.928 1.00 93.69 118 LYS A C 1
ATOM 966 O O . LYS A 1 118 ? 8.243 2.886 -12.306 1.00 93.69 118 LYS A O 1
ATOM 971 N N . THR A 1 119 ? 6.217 3.854 -12.347 1.00 96.31 119 THR A N 1
ATOM 972 C CA . THR A 1 119 ? 5.855 3.581 -10.953 1.00 96.31 119 THR A CA 1
ATOM 973 C C . THR A 1 119 ? 4.588 2.744 -10.944 1.00 96.31 119 THR A C 1
ATOM 975 O O . THR A 1 119 ? 3.562 3.183 -11.465 1.00 96.31 119 THR A O 1
ATOM 978 N N . GLY A 1 120 ? 4.654 1.554 -10.354 1.00 97.31 120 GLY A N 1
ATOM 979 C CA . GLY A 1 120 ? 3.485 0.719 -10.106 1.00 97.31 120 GLY A CA 1
ATOM 980 C C . GLY A 1 120 ? 2.748 1.239 -8.878 1.00 97.31 120 GLY A C 1
ATOM 981 O O . GLY A 1 120 ? 3.369 1.514 -7.859 1.00 97.31 120 GLY A O 1
ATOM 982 N N . ILE A 1 121 ? 1.435 1.407 -8.962 1.00 97.62 121 ILE A N 1
ATOM 983 C CA . ILE A 1 121 ? 0.614 1.987 -7.898 1.00 97.62 121 ILE A CA 1
ATOM 984 C C . ILE A 1 121 ? -0.489 0.991 -7.559 1.00 97.62 121 ILE A C 1
ATOM 986 O O . ILE A 1 121 ? -1.369 0.718 -8.378 1.00 97.62 121 ILE A O 1
ATOM 990 N N . VAL A 1 122 ? -0.469 0.467 -6.335 1.00 98.12 122 VAL A N 1
ATOM 991 C CA . VAL A 1 122 ? -1.510 -0.432 -5.828 1.00 98.12 122 VAL A CA 1
ATOM 992 C C . VAL A 1 122 ? -2.333 0.282 -4.769 1.00 98.12 122 VAL A C 1
ATOM 994 O O . VAL A 1 122 ? -1.806 0.752 -3.764 1.00 98.12 122 VAL A O 1
ATOM 997 N N . ILE A 1 123 ? -3.647 0.329 -4.976 1.00 97.62 123 ILE A N 1
ATOM 998 C CA . ILE A 1 123 ? -4.604 0.903 -4.031 1.00 97.62 123 ILE A CA 1
ATOM 999 C C . ILE A 1 123 ? -5.349 -0.235 -3.340 1.00 97.62 123 ILE A C 1
ATOM 1001 O O . ILE A 1 123 ? -6.164 -0.916 -3.967 1.00 97.62 123 ILE A O 1
ATOM 1005 N N . VAL A 1 124 ? -5.119 -0.420 -2.042 1.00 97.81 124 VAL A N 1
ATOM 1006 C CA . VAL A 1 124 ? -5.757 -1.451 -1.217 1.00 97.81 124 VAL A CA 1
ATOM 1007 C C . VAL A 1 124 ? -6.856 -0.826 -0.363 1.00 97.81 124 VAL A C 1
ATOM 1009 O O . VAL A 1 124 ? -6.619 0.058 0.458 1.00 97.81 124 VAL A O 1
ATOM 1012 N N . ARG A 1 125 ? -8.092 -1.298 -0.545 1.00 97.19 125 ARG A N 1
ATOM 1013 C CA . ARG A 1 125 ? -9.250 -0.872 0.252 1.00 97.19 125 ARG A CA 1
ATOM 1014 C C . ARG A 1 125 ? -9.460 -1.838 1.400 1.00 97.19 125 ARG A C 1
ATOM 1016 O O . ARG A 1 125 ? -9.697 -3.024 1.175 1.00 97.19 125 ARG A O 1
ATOM 1023 N N . THR A 1 126 ? -9.464 -1.328 2.619 1.00 97.19 126 THR A N 1
ATOM 1024 C CA . THR A 1 126 ? -9.531 -2.148 3.832 1.00 97.19 126 THR A CA 1
ATOM 1025 C C . THR A 1 126 ? -10.669 -1.684 4.727 1.00 97.19 126 THR A C 1
ATOM 1027 O O . THR A 1 126 ? -10.950 -0.490 4.847 1.00 97.19 126 THR A O 1
ATOM 1030 N N . LYS A 1 127 ? -11.380 -2.632 5.337 1.00 96.94 127 LYS A N 1
ATOM 1031 C CA . LYS A 1 127 ? -12.423 -2.334 6.313 1.00 96.94 127 LYS A CA 1
ATOM 1032 C C . LYS A 1 127 ? -11.836 -2.413 7.716 1.00 96.94 127 LYS A C 1
ATOM 1034 O O . LYS A 1 127 ? -11.307 -3.448 8.117 1.00 96.94 127 LYS A O 1
ATOM 1039 N N . TYR A 1 128 ? -12.027 -1.333 8.458 1.00 97.44 128 TYR A N 1
ATOM 1040 C CA . TYR A 1 128 ? -11.814 -1.246 9.895 1.00 97.44 128 TYR A CA 1
ATOM 1041 C C . TYR A 1 128 ? -13.162 -1.099 10.613 1.00 97.44 128 TYR A C 1
ATOM 1043 O O . TYR A 1 128 ? -14.207 -0.958 9.964 1.00 97.44 128 TYR A O 1
ATOM 1051 N N . GLU A 1 129 ? -13.162 -1.144 11.945 1.00 97.75 129 GLU A N 1
ATOM 1052 C CA . GLU A 1 129 ? -14.369 -0.981 12.772 1.00 97.75 129 GLU A CA 1
ATOM 1053 C C . GLU A 1 129 ? -15.161 0.270 12.387 1.00 97.75 129 GLU A C 1
ATOM 1055 O O . GLU A 1 129 ? -16.319 0.169 11.971 1.00 97.75 129 GLU A O 1
ATOM 1060 N N . ASN A 1 130 ? -14.502 1.425 12.395 1.00 97.44 130 ASN A N 1
ATOM 1061 C CA . ASN A 1 130 ? -15.182 2.713 12.310 1.00 97.44 130 ASN A CA 1
ATOM 1062 C C . ASN A 1 130 ? -15.243 3.259 10.880 1.00 97.44 130 ASN A C 1
ATOM 1064 O O . ASN A 1 130 ? -16.189 3.956 10.523 1.00 97.44 130 ASN A O 1
ATOM 1068 N N . LYS A 1 131 ? -14.276 2.910 10.020 1.00 96.00 131 LYS A N 1
ATOM 1069 C CA . LYS A 1 131 ? -14.204 3.429 8.644 1.00 96.00 131 LYS A CA 1
ATOM 1070 C C . LYS A 1 131 ? -13.610 2.436 7.648 1.00 96.00 131 LYS A C 1
ATOM 1072 O O . LYS A 1 131 ? -13.298 1.294 7.984 1.00 96.00 131 LYS A O 1
ATOM 1077 N N . THR A 1 132 ? -13.557 2.853 6.391 1.00 96.25 132 THR A N 1
ATOM 1078 C CA . THR A 1 132 ? -12.736 2.208 5.360 1.00 96.25 132 THR A CA 1
ATOM 1079 C C . THR A 1 132 ? -11.454 3.018 5.257 1.00 96.25 132 THR A C 1
ATOM 1081 O O . THR A 1 132 ? -11.534 4.241 5.305 1.00 96.25 132 THR A O 1
ATOM 1084 N N . VAL A 1 133 ? -10.313 2.347 5.150 1.00 96.75 133 VAL A N 1
ATOM 1085 C CA . VAL A 1 133 ? -9.010 2.987 4.948 1.00 96.75 133 VAL A CA 1
ATOM 1086 C C . VAL A 1 133 ? -8.481 2.565 3.584 1.00 96.75 133 VAL A C 1
ATOM 1088 O O . VAL A 1 133 ? -8.542 1.383 3.215 1.00 96.75 133 VAL A O 1
ATOM 1091 N N . HIS A 1 134 ? -8.007 3.539 2.820 1.00 96.38 134 HIS A N 1
ATOM 1092 C CA . HIS A 1 134 ? -7.421 3.350 1.508 1.00 96.38 134 HIS A CA 1
ATOM 1093 C C . HIS A 1 134 ? -5.912 3.517 1.612 1.00 96.38 134 HIS A C 1
ATOM 1095 O O . HIS A 1 134 ? -5.421 4.612 1.867 1.00 96.38 134 HIS A O 1
ATOM 1101 N N . PHE A 1 135 ? -5.185 2.427 1.401 1.00 97.38 135 PHE A N 1
ATOM 1102 C CA . PHE A 1 135 ? -3.734 2.462 1.290 1.00 97.38 135 PHE A CA 1
ATOM 1103 C C . PHE A 1 135 ? -3.356 2.576 -0.177 1.00 97.38 135 PHE A C 1
ATOM 1105 O O . PHE A 1 135 ? -3.862 1.811 -0.995 1.00 97.38 135 PHE A O 1
ATOM 1112 N N . THR A 1 136 ? -2.455 3.490 -0.501 1.00 97.88 136 THR A N 1
ATOM 1113 C CA . THR A 1 136 ? -1.800 3.558 -1.804 1.00 97.88 136 THR A CA 1
ATOM 1114 C C . THR A 1 136 ? -0.326 3.246 -1.608 1.00 97.88 136 THR A C 1
ATOM 1116 O O . THR A 1 136 ? 0.350 3.957 -0.867 1.00 97.88 136 THR A O 1
ATOM 1119 N N . PHE A 1 137 ? 0.164 2.213 -2.287 1.00 98.25 137 PHE A N 1
ATOM 1120 C CA . PHE A 1 137 ? 1.564 1.805 -2.286 1.00 98.25 137 PHE A CA 1
ATOM 1121 C C . PHE A 1 137 ? 2.165 2.026 -3.667 1.00 98.25 137 PHE A C 1
ATOM 1123 O O . PHE A 1 137 ? 1.612 1.561 -4.667 1.00 98.25 137 PHE A O 1
ATOM 1130 N N . ASN A 1 138 ? 3.291 2.728 -3.706 1.00 97.62 138 ASN A N 1
ATOM 1131 C CA . ASN A 1 138 ? 4.035 3.003 -4.923 1.00 97.62 138 ASN A CA 1
ATOM 1132 C C . ASN A 1 138 ? 5.274 2.112 -4.962 1.00 97.62 138 ASN A C 1
ATOM 1134 O O . ASN A 1 138 ? 6.049 2.092 -4.008 1.00 97.62 138 ASN A O 1
ATOM 1138 N N . PHE A 1 139 ? 5.475 1.425 -6.076 1.00 98.06 139 PHE A N 1
ATOM 1139 C CA . PHE A 1 139 ? 6.588 0.521 -6.311 1.00 98.06 139 PHE A CA 1
ATOM 1140 C C . PHE A 1 139 ? 7.422 1.015 -7.484 1.00 98.06 139 PHE A C 1
ATOM 1142 O O . PHE A 1 139 ? 6.889 1.390 -8.534 1.00 98.06 139 PHE A O 1
ATOM 1149 N N . ASN A 1 140 ? 8.740 0.997 -7.319 1.00 96.38 140 ASN A N 1
ATOM 1150 C CA . ASN A 1 140 ? 9.652 1.196 -8.440 1.00 96.38 140 ASN A CA 1
ATOM 1151 C C . ASN A 1 140 ? 9.755 -0.086 -9.293 1.00 96.38 140 ASN A C 1
ATOM 1153 O O . ASN A 1 140 ? 9.232 -1.137 -8.929 1.00 96.38 140 ASN A O 1
ATOM 1157 N N . GLU A 1 141 ? 10.459 -0.029 -10.424 1.00 95.19 141 GLU A N 1
ATOM 1158 C CA . GLU A 1 141 ? 10.632 -1.171 -11.346 1.00 95.19 141 GLU A CA 1
ATOM 1159 C C . GLU A 1 141 ? 11.356 -2.381 -10.721 1.00 95.19 141 GLU A C 1
ATOM 1161 O O . GLU A 1 141 ? 11.271 -3.490 -11.242 1.00 95.19 141 GLU A O 1
ATOM 1166 N N . LYS A 1 142 ? 12.036 -2.196 -9.580 1.00 95.94 142 LYS A N 1
ATOM 1167 C CA . LYS A 1 142 ? 12.635 -3.278 -8.781 1.00 95.94 142 LYS A CA 1
ATOM 1168 C C . LYS A 1 142 ? 11.665 -3.874 -7.755 1.00 95.94 142 LYS A C 1
ATOM 1170 O O . LYS A 1 142 ? 12.071 -4.736 -6.983 1.00 95.94 142 LYS A O 1
ATOM 1175 N N . LYS A 1 143 ? 10.402 -3.432 -7.760 1.00 96.06 143 LYS A N 1
ATOM 1176 C CA . LYS A 1 143 ? 9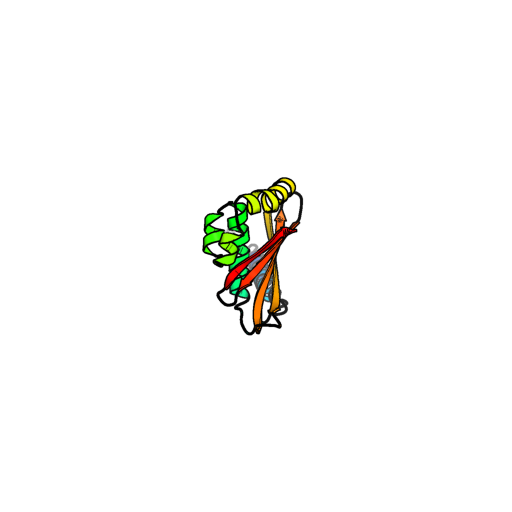.337 -3.807 -6.815 1.00 96.06 143 LYS A CA 1
ATOM 1177 C C . LYS A 1 143 ? 9.603 -3.355 -5.375 1.00 96.06 143 LYS A C 1
ATOM 1179 O O . LYS A 1 143 ? 8.979 -3.854 -4.447 1.00 96.06 143 LYS A O 1
ATOM 1184 N N . GLU A 1 144 ? 10.499 -2.392 -5.181 1.00 97.56 144 GLU A N 1
ATOM 1185 C CA . GLU A 1 144 ? 10.749 -1.804 -3.867 1.00 97.56 144 GLU A CA 1
ATOM 1186 C C . GLU A 1 144 ? 9.694 -0.727 -3.592 1.00 97.56 144 GLU A C 1
ATOM 1188 O O . GLU A 1 144 ? 9.365 0.074 -4.478 1.00 97.56 144 GLU A O 1
ATOM 1193 N N . LEU A 1 145 ? 9.186 -0.678 -2.359 1.00 97.81 145 LEU A N 1
ATOM 1194 C CA . LEU A 1 145 ? 8.244 0.351 -1.927 1.00 97.81 145 LEU A CA 1
ATOM 1195 C C . LEU A 1 145 ? 8.947 1.717 -1.916 1.00 97.81 145 LEU A C 1
ATOM 1197 O O . LEU A 1 145 ? 9.875 1.946 -1.143 1.00 97.81 145 LEU A O 1
ATOM 1201 N N . CYS A 1 146 ? 8.514 2.630 -2.781 1.00 96.69 146 CYS A N 1
ATOM 1202 C CA . CYS A 1 146 ? 9.099 3.963 -2.940 1.00 96.69 146 CYS A CA 1
ATOM 1203 C C . CYS A 1 146 ? 8.174 5.096 -2.465 1.00 96.69 146 CYS A C 1
ATOM 1205 O O . CYS A 1 146 ? 8.552 6.266 -2.502 1.00 96.69 146 CYS A O 1
ATOM 1207 N N . GLY A 1 147 ? 6.960 4.766 -2.020 1.00 95.56 147 GLY A N 1
ATOM 1208 C CA . GLY A 1 147 ? 6.028 5.729 -1.447 1.00 95.56 147 GLY A CA 1
ATOM 1209 C C . GLY A 1 147 ? 4.769 5.075 -0.891 1.00 95.56 147 GLY A C 1
ATOM 1210 O O . GLY A 1 147 ? 4.340 4.021 -1.360 1.00 95.56 147 GLY A O 1
ATOM 1211 N N . MET A 1 148 ? 4.160 5.728 0.099 1.00 95.38 148 MET A N 1
ATOM 1212 C CA . MET A 1 148 ? 2.930 5.274 0.742 1.00 95.38 148 MET A CA 1
ATOM 1213 C C . MET A 1 148 ? 2.032 6.461 1.092 1.00 95.38 148 MET A C 1
ATOM 1215 O O . MET A 1 148 ? 2.502 7.453 1.646 1.00 95.38 148 MET A O 1
ATOM 1219 N N . PHE A 1 149 ? 0.733 6.334 0.818 1.00 93.38 149 PHE A N 1
ATOM 1220 C CA . PHE A 1 149 ? -0.291 7.303 1.217 1.00 93.38 149 PHE A CA 1
ATOM 1221 C C . PHE A 1 149 ? -1.490 6.588 1.832 1.00 93.38 149 PHE A C 1
ATOM 1223 O O . PHE A 1 149 ? -1.830 5.478 1.418 1.00 93.38 149 PHE A O 1
ATOM 1230 N N . ILE A 1 150 ? -2.148 7.237 2.792 1.00 92.94 150 ILE A N 1
ATOM 1231 C CA . ILE A 1 150 ? -3.334 6.702 3.465 1.00 92.94 150 ILE A CA 1
ATOM 1232 C C . ILE A 1 150 ? -4.416 7.777 3.537 1.00 92.94 150 ILE A C 1
ATOM 1234 O O . ILE A 1 150 ? -4.118 8.921 3.876 1.00 92.94 150 ILE A O 1
ATOM 1238 N N . TYR A 1 151 ? -5.659 7.409 3.223 1.00 84.56 151 TYR A N 1
ATOM 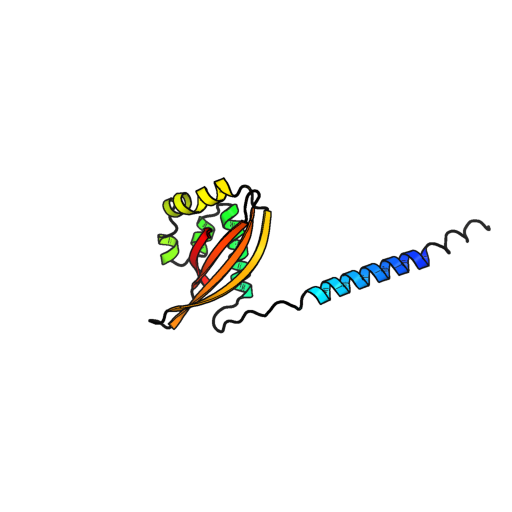1239 C CA . TYR A 1 151 ? -6.835 8.280 3.322 1.00 84.56 151 TYR A CA 1
ATOM 1240 C C . TYR A 1 151 ? -8.116 7.511 3.665 1.00 84.56 151 TYR A C 1
ATOM 1242 O O . TYR A 1 151 ? -8.183 6.277 3.435 1.00 84.56 151 TYR A O 1
#

Sequence (151 aa):
MFLNCVKTAISKPFTHFLLTLRVMFILFAIISFTACKKEYSEVFDIDELKEIAAETVLIINEKSWEEIRSLSSQEFKEQFTDDFISLNLEPVFADAGKYKFTRSSFFTESSDEKNSRKTGIVIVRTKYENKTVHFTFNFNEKKELCGMFIY